Protein AF-A0A9P5JTG6-F1 (afdb_monomer_lite)

pLDDT: mean 85.46, std 14.91, range [54.88, 97.25]

Radius of gyration: 22.03 Å; chains: 1; bounding box: 44×19×62 Å

Organism: NCBI:txid152965

Sequence (62 aa):
LDYRDTIDSFVSRNKELHSLELSDDDWESIKLVASWLKSFRSATVEMSTTKIPMLSTTHAIF

Structure (mmCIF, N/CA/C/O backbone):
data_AF-A0A9P5JTG6-F1
#
_entry.id   AF-A0A9P5JTG6-F1
#
loop_
_atom_site.group_PDB
_atom_site.id
_atom_site.type_symbol
_atom_site.label_atom_id
_atom_site.label_alt_id
_atom_site.label_comp_id
_atom_site.label_asym_id
_atom_site.label_entity_id
_atom_site.label_seq_id
_atom_site.pdbx_PDB_ins_code
_atom_site.Cartn_x
_atom_site.Cartn_y
_atom_site.Cartn_z
_atom_site.occupancy
_atom_site.B_iso_or_equiv
_atom_site.auth_seq_id
_atom_site.auth_comp_id
_atom_site.auth_asym_id
_atom_site.auth_atom_id
_atom_site.pdbx_PDB_model_num
ATOM 1 N N . LEU A 1 1 ? 0.374 -3.559 -0.042 1.00 76.56 1 LEU A N 1
ATOM 2 C CA . LEU A 1 1 ? -0.932 -3.616 0.661 1.00 76.56 1 LEU A CA 1
ATOM 3 C C . LEU A 1 1 ? -0.872 -4.483 1.907 1.00 76.56 1 LEU A C 1
ATOM 5 O O . LEU A 1 1 ? -1.877 -4.649 2.574 1.00 76.56 1 LEU A O 1
ATOM 9 N N . ASP A 1 2 ? 0.315 -4.965 2.255 1.00 87.19 2 ASP A N 1
ATOM 10 C CA . ASP A 1 2 ? 0.557 -5.981 3.280 1.00 87.19 2 ASP A CA 1
ATOM 11 C C . ASP A 1 2 ? 0.120 -5.556 4.693 1.00 87.19 2 ASP A C 1
ATOM 13 O O . ASP A 1 2 ? 0.040 -6.385 5.589 1.00 87.19 2 ASP A O 1
ATOM 17 N N . TYR A 1 3 ? -0.202 -4.273 4.882 1.00 92.62 3 TYR A N 1
ATOM 18 C CA . TYR A 1 3 ? -0.670 -3.696 6.141 1.00 92.62 3 TYR A CA 1
ATOM 19 C C . TYR A 1 3 ? -2.143 -3.284 6.132 1.00 92.62 3 TYR A C 1
ATOM 21 O O . TYR A 1 3 ? -2.578 -2.664 7.097 1.00 92.62 3 TYR A O 1
ATOM 29 N N . ARG A 1 4 ? -2.907 -3.604 5.079 1.00 94.38 4 ARG A N 1
ATOM 30 C CA . ARG A 1 4 ? -4.324 -3.233 4.962 1.00 94.38 4 ARG A CA 1
ATOM 31 C C . ARG A 1 4 ? -5.114 -3.631 6.212 1.00 94.38 4 ARG A C 1
ATOM 33 O O . ARG A 1 4 ? -5.620 -2.758 6.902 1.00 94.38 4 ARG A O 1
ATOM 40 N N . ASP A 1 5 ? -5.068 -4.907 6.586 1.00 93.75 5 ASP A N 1
ATOM 41 C CA . ASP A 1 5 ? -5.787 -5.426 7.758 1.00 93.75 5 ASP A CA 1
ATOM 42 C C . ASP A 1 5 ? -5.367 -4.742 9.068 1.00 93.75 5 ASP A C 1
ATOM 44 O O . ASP A 1 5 ? -6.169 -4.550 9.980 1.00 93.75 5 ASP A O 1
ATOM 48 N N . THR A 1 6 ? -4.091 -4.358 9.175 1.00 95.81 6 THR A N 1
ATOM 49 C CA . THR A 1 6 ? -3.578 -3.647 10.353 1.00 95.81 6 THR A CA 1
ATOM 50 C C . THR A 1 6 ? -4.089 -2.210 10.395 1.00 95.81 6 THR A C 1
ATOM 52 O O . THR A 1 6 ? -4.451 -1.732 11.466 1.00 95.81 6 THR A O 1
ATOM 55 N N . ILE A 1 7 ? -4.144 -1.534 9.245 1.00 94.56 7 ILE A N 1
ATOM 56 C CA . ILE A 1 7 ? -4.656 -0.167 9.112 1.00 94.56 7 ILE A CA 1
ATOM 57 C C . ILE A 1 7 ? -6.161 -0.146 9.384 1.00 94.56 7 ILE A C 1
ATOM 59 O O . ILE A 1 7 ? -6.599 0.633 10.224 1.00 94.56 7 ILE A O 1
ATOM 63 N N . ASP A 1 8 ? -6.927 -1.054 8.781 1.00 95.00 8 ASP A N 1
ATOM 64 C CA . ASP A 1 8 ? -8.379 -1.152 8.978 1.00 95.00 8 ASP A CA 1
ATOM 65 C C . ASP A 1 8 ? -8.713 -1.485 10.451 1.00 95.00 8 ASP A C 1
ATOM 67 O O . ASP A 1 8 ? -9.566 -0.856 11.087 1.00 95.00 8 ASP A O 1
ATOM 71 N N . SER A 1 9 ? -7.967 -2.411 11.067 1.00 94.88 9 SER A N 1
ATOM 72 C CA . SER A 1 9 ? -8.088 -2.732 12.500 1.00 94.88 9 SER A CA 1
ATOM 73 C C . SER A 1 9 ? -7.712 -1.553 13.405 1.00 94.88 9 SER A C 1
ATOM 75 O O . SER A 1 9 ? -8.334 -1.332 14.446 1.00 94.88 9 SER A O 1
ATOM 77 N N . PHE A 1 10 ? -6.704 -0.768 13.027 1.00 95.75 10 PHE A N 1
ATOM 78 C CA . PHE A 1 10 ? -6.309 0.416 13.780 1.00 95.75 10 PHE A CA 1
ATOM 79 C C . PHE A 1 10 ? -7.360 1.526 13.675 1.00 95.75 10 PHE A C 1
ATOM 81 O O . PHE A 1 10 ? -7.753 2.082 14.698 1.00 95.75 1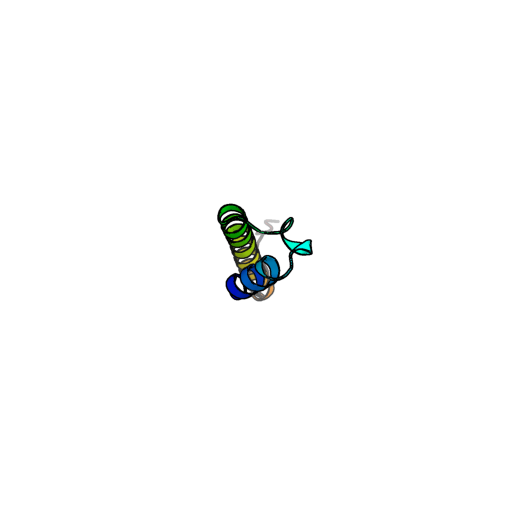0 PHE A O 1
ATOM 88 N N . VAL A 1 11 ? -7.859 1.821 12.475 1.00 94.94 11 VAL A N 1
ATOM 89 C CA . VAL A 1 11 ? -8.869 2.865 12.249 1.00 94.94 11 VAL A CA 1
ATOM 90 C C . VAL A 1 11 ? -10.185 2.518 12.948 1.00 94.94 11 VAL A C 1
ATOM 92 O O . VAL A 1 11 ? -10.704 3.338 13.700 1.00 94.94 11 VAL A O 1
ATOM 95 N N . SER A 1 12 ? -10.667 1.278 12.824 1.00 93.25 12 SER A N 1
ATOM 96 C CA . SER A 1 12 ? -11.912 0.832 13.476 1.00 93.25 12 SER A CA 1
ATOM 97 C C . SER A 1 12 ? -11.873 0.906 15.010 1.00 93.25 12 SER A C 1
ATOM 99 O O . SER A 1 12 ? -12.901 1.118 15.656 1.00 93.25 12 SER A O 1
ATOM 101 N N . ARG A 1 13 ? -10.690 0.770 15.624 1.00 95.31 13 ARG A N 1
ATOM 102 C CA . ARG A 1 13 ? -10.510 0.877 17.084 1.00 95.31 13 ARG A CA 1
ATOM 103 C C . ARG A 1 13 ? -10.400 2.318 17.585 1.00 95.31 13 ARG A C 1
ATOM 105 O O . ARG A 1 13 ? -10.644 2.554 18.768 1.00 95.31 13 ARG A O 1
ATOM 112 N N . ASN A 1 14 ? -10.061 3.272 16.720 1.00 95.00 14 ASN A N 1
ATOM 113 C CA . ASN A 1 14 ? -9.840 4.671 17.084 1.00 95.00 14 ASN A CA 1
ATOM 114 C C . ASN A 1 14 ? -10.945 5.552 16.486 1.00 95.00 14 ASN A C 1
ATOM 116 O O . ASN A 1 14 ? -10.878 5.958 15.330 1.00 95.00 14 ASN A O 1
ATOM 120 N N . LYS A 1 15 ? -11.960 5.889 17.294 1.00 91.19 15 LYS A N 1
ATOM 121 C CA . LYS A 1 15 ? -13.158 6.636 16.844 1.00 91.19 15 LYS A CA 1
ATOM 122 C C . LYS A 1 15 ? -12.850 7.965 16.145 1.00 91.19 15 LYS A C 1
ATOM 124 O O . LYS A 1 15 ? -13.593 8.372 15.262 1.00 91.19 15 LYS A O 1
ATOM 129 N N . GLU A 1 16 ? -11.772 8.636 16.534 1.00 95.62 16 GLU A N 1
ATOM 130 C CA . GLU A 1 16 ? -11.301 9.884 15.917 1.00 95.62 16 GLU A CA 1
ATOM 131 C C . GLU A 1 16 ? -10.804 9.722 14.474 1.00 95.62 16 GLU A C 1
ATOM 133 O O . GLU A 1 16 ? -10.793 10.692 13.722 1.00 95.62 16 GLU A O 1
ATOM 138 N N . LEU A 1 17 ? -10.434 8.502 14.073 1.00 94.00 17 LEU A N 1
ATOM 139 C CA . LEU A 1 17 ? -9.934 8.178 12.737 1.00 94.00 17 LEU A CA 1
ATOM 140 C C . LEU A 1 17 ? -11.014 7.600 11.823 1.00 94.00 17 LEU A C 1
ATOM 142 O O . LEU A 1 17 ? -10.742 7.353 10.656 1.00 94.00 17 LEU A O 1
ATOM 146 N N . HIS A 1 18 ? -12.239 7.411 12.312 1.00 91.69 18 HIS A N 1
ATOM 147 C CA . HIS A 1 18 ? -13.322 6.791 11.545 1.00 91.69 18 HIS A CA 1
ATOM 148 C C . HIS A 1 18 ? -13.714 7.599 10.293 1.00 91.69 18 HIS A C 1
ATOM 150 O O . HIS A 1 18 ? -14.268 7.055 9.346 1.00 91.69 18 HIS A O 1
ATOM 156 N N . SER A 1 19 ? -13.410 8.902 10.266 1.00 93.38 19 SER A N 1
ATOM 157 C CA . SER A 1 19 ? -13.564 9.756 9.079 1.00 93.38 19 SER A CA 1
ATOM 158 C C . SER A 1 19 ? -12.529 9.482 7.981 1.00 93.38 19 SER A C 1
ATOM 160 O O . SER A 1 19 ? -12.692 9.965 6.865 1.00 93.38 19 SER A O 1
ATOM 162 N N . LEU A 1 20 ? -11.467 8.744 8.304 1.00 92.44 20 LEU A N 1
ATOM 163 C CA . LEU A 1 20 ? -10.385 8.337 7.406 1.00 92.44 20 LEU A CA 1
ATOM 164 C C . LEU A 1 20 ? -10.486 6.854 7.022 1.00 92.44 20 LEU A C 1
ATOM 166 O O . LEU A 1 20 ? -9.543 6.310 6.449 1.00 92.44 20 LEU A O 1
ATOM 170 N N . GLU A 1 21 ? -11.585 6.188 7.379 1.00 94.25 21 GLU A N 1
ATOM 171 C CA . GLU A 1 21 ? -11.830 4.807 6.985 1.00 94.25 21 GLU A CA 1
ATOM 172 C C . GLU A 1 21 ? -11.907 4.715 5.459 1.00 94.25 21 GLU A C 1
ATOM 174 O O . GLU A 1 21 ? -12.654 5.449 4.810 1.00 94.25 21 GLU A O 1
ATOM 179 N N . LEU A 1 22 ? -11.079 3.841 4.892 1.00 94.62 22 LEU A N 1
ATOM 180 C CA . LEU A 1 22 ? -10.987 3.644 3.454 1.00 94.62 22 LEU A CA 1
ATOM 181 C C . LEU A 1 22 ? -11.994 2.584 3.027 1.00 94.62 22 LEU A C 1
ATOM 183 O O . LEU A 1 22 ? -12.073 1.510 3.625 1.00 94.62 22 LEU A O 1
ATOM 187 N N . SER A 1 23 ? -12.734 2.873 1.962 1.00 95.38 23 SER A N 1
ATOM 188 C CA . SER A 1 23 ? -13.596 1.881 1.331 1.00 95.38 23 SER A CA 1
ATOM 189 C C . SER A 1 23 ? -12.777 0.835 0.567 1.00 95.38 23 SER A C 1
ATOM 191 O O . SER A 1 23 ? -11.591 1.018 0.275 1.00 95.38 23 SER A O 1
ATOM 193 N N . ASP A 1 24 ? -13.424 -0.268 0.187 1.00 94.69 24 ASP A N 1
ATOM 194 C CA . ASP A 1 24 ? -12.821 -1.261 -0.708 1.00 94.69 24 ASP A CA 1
ATOM 195 C C . ASP A 1 24 ? -12.350 -0.638 -2.035 1.00 94.69 24 ASP A C 1
ATOM 197 O O . ASP A 1 24 ? -11.273 -0.979 -2.532 1.00 94.69 24 ASP A O 1
ATOM 201 N N . ASP A 1 25 ? -13.112 0.318 -2.571 1.00 97.25 25 ASP A N 1
ATOM 202 C CA . ASP A 1 25 ? -12.785 1.019 -3.817 1.00 97.25 25 ASP A CA 1
ATOM 203 C C . ASP A 1 25 ? -11.553 1.925 -3.662 1.00 97.25 25 ASP A C 1
ATOM 205 O O . ASP A 1 25 ? -10.708 1.999 -4.565 1.00 97.25 25 ASP A O 1
ATOM 209 N N . ASP A 1 26 ? -11.396 2.573 -2.503 1.00 96.06 26 ASP A N 1
ATOM 210 C CA . ASP A 1 26 ? -10.196 3.354 -2.185 1.00 96.06 26 ASP A CA 1
ATOM 211 C C . ASP A 1 26 ? -8.964 2.446 -2.127 1.00 96.06 26 ASP A C 1
ATOM 213 O O . ASP A 1 26 ? -7.907 2.765 -2.683 1.00 96.06 26 ASP A O 1
ATOM 217 N N . TRP A 1 27 ? -9.105 1.269 -1.514 1.00 96.75 27 TRP A N 1
ATOM 218 C CA . TRP A 1 27 ? -8.035 0.282 -1.436 1.00 96.75 27 TRP A CA 1
ATOM 219 C C . TRP A 1 27 ? -7.617 -0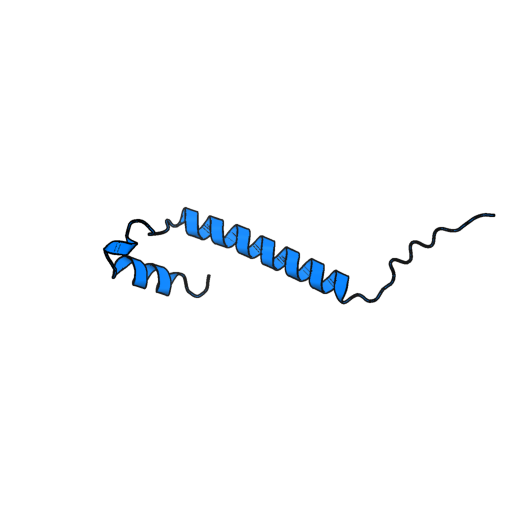.250 -2.810 1.00 96.75 27 TRP A C 1
ATOM 221 O O . TRP A 1 27 ? -6.415 -0.352 -3.085 1.00 96.75 27 TRP A O 1
ATOM 231 N N . GLU A 1 28 ? -8.569 -0.554 -3.694 1.00 96.44 28 GLU A N 1
ATOM 232 C CA . GLU A 1 28 ? -8.259 -0.981 -5.063 1.00 96.44 28 GLU A CA 1
ATOM 233 C C . GLU A 1 28 ? -7.647 0.158 -5.895 1.00 96.44 28 GLU A C 1
ATOM 235 O O . GLU A 1 28 ? -6.711 -0.072 -6.667 1.00 96.44 28 GLU A O 1
ATOM 240 N N . SER A 1 29 ? -8.063 1.406 -5.673 1.00 96.94 29 SER A N 1
ATOM 241 C CA . SER A 1 29 ? -7.435 2.577 -6.298 1.00 96.94 29 SER A CA 1
ATOM 242 C C . SER A 1 29 ? -5.972 2.740 -5.862 1.00 96.94 29 SER A C 1
ATOM 244 O O . SER A 1 29 ? -5.074 2.888 -6.698 1.00 96.94 29 SER A O 1
ATOM 246 N N . ILE A 1 30 ? -5.693 2.624 -4.559 1.00 96.00 30 ILE A N 1
ATOM 247 C CA . ILE A 1 30 ? -4.329 2.665 -4.005 1.00 96.00 30 ILE A CA 1
ATOM 248 C C . ILE A 1 30 ? -3.474 1.529 -4.580 1.00 96.00 30 ILE A C 1
ATOM 250 O O . ILE A 1 30 ? -2.314 1.741 -4.948 1.00 96.00 30 ILE A O 1
ATOM 254 N N . LYS A 1 31 ? -4.037 0.322 -4.693 1.00 96.38 31 LYS A N 1
ATOM 255 C CA . LYS A 1 31 ? -3.374 -0.846 -5.291 1.00 96.38 31 LYS A CA 1
ATOM 256 C C . LYS A 1 31 ? -2.929 -0.587 -6.720 1.00 96.38 31 LYS A C 1
ATOM 258 O O . LYS A 1 31 ? -1.791 -0.904 -7.073 1.00 96.38 31 LYS A O 1
ATOM 263 N N . LEU A 1 32 ? -3.821 -0.018 -7.528 1.00 96.56 32 LEU A N 1
ATOM 264 C CA . LEU A 1 32 ? -3.567 0.275 -8.931 1.00 96.56 32 LEU A CA 1
ATOM 265 C C . LEU A 1 32 ? -2.398 1.254 -9.071 1.00 96.56 32 LEU A C 1
ATOM 267 O O . LEU A 1 32 ? -1.431 0.965 -9.782 1.00 96.56 32 LEU A O 1
ATOM 271 N N . VAL A 1 33 ? -2.441 2.362 -8.326 1.00 96.88 33 VAL A N 1
ATOM 272 C CA . VAL A 1 33 ? -1.376 3.374 -8.328 1.00 96.88 33 VAL A CA 1
ATOM 273 C C . VAL A 1 33 ? -0.052 2.778 -7.844 1.00 96.88 33 VAL A C 1
ATOM 275 O O . VAL A 1 33 ? 0.981 2.961 -8.487 1.00 96.88 33 VAL A O 1
ATOM 278 N N . ALA A 1 34 ? -0.062 2.003 -6.756 1.00 95.94 34 ALA A N 1
ATOM 279 C CA . ALA A 1 34 ? 1.140 1.347 -6.2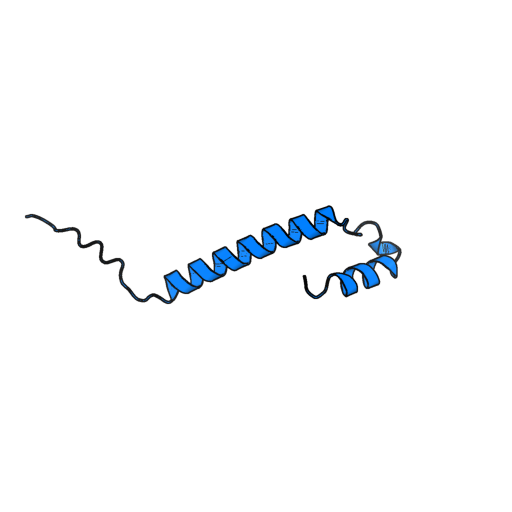44 1.00 95.94 34 ALA A CA 1
ATOM 280 C C . ALA A 1 34 ? 1.749 0.367 -7.261 1.00 95.94 34 ALA A C 1
ATOM 282 O O . ALA A 1 34 ? 2.973 0.306 -7.409 1.00 95.94 34 ALA A O 1
ATOM 283 N N . SER A 1 35 ? 0.910 -0.370 -7.996 1.00 95.69 35 SER A N 1
ATOM 284 C CA . SER A 1 35 ? 1.359 -1.261 -9.068 1.00 95.69 35 SER A CA 1
ATOM 285 C C . SER A 1 35 ? 2.034 -0.483 -10.195 1.00 95.69 35 SER A C 1
ATOM 287 O O . SER A 1 35 ? 3.114 -0.866 -10.641 1.00 95.69 35 SER A O 1
ATOM 289 N N . TRP A 1 36 ? 1.437 0.628 -10.632 1.00 97.06 36 TRP A N 1
ATOM 290 C CA . TRP A 1 36 ? 2.025 1.492 -11.656 1.00 97.06 36 TRP A CA 1
ATOM 291 C C . TRP A 1 36 ? 3.372 2.061 -11.220 1.00 97.06 36 TRP A C 1
ATOM 293 O O . TRP A 1 36 ? 4.346 1.972 -11.967 1.00 97.06 36 TRP A O 1
ATOM 303 N N . LEU A 1 37 ? 3.461 2.578 -9.993 1.00 96.25 37 LEU A N 1
ATOM 304 C CA . LEU A 1 37 ? 4.708 3.115 -9.448 1.00 96.25 37 LEU A CA 1
ATOM 305 C C . LEU A 1 37 ? 5.799 2.045 -9.357 1.00 96.25 37 LEU A C 1
ATOM 307 O O . LEU A 1 37 ? 6.959 2.316 -9.673 1.00 96.25 37 LEU A O 1
ATOM 311 N N . LYS A 1 38 ? 5.441 0.813 -8.975 1.00 95.38 38 LYS A N 1
ATOM 312 C CA . LYS A 1 38 ? 6.382 -0.311 -8.946 1.00 95.38 38 LYS A CA 1
ATOM 313 C C . LYS A 1 38 ? 6.891 -0.647 -10.347 1.00 95.38 38 LYS A C 1
ATOM 315 O O . LYS A 1 38 ? 8.100 -0.782 -10.516 1.00 95.38 38 LYS A O 1
ATOM 320 N N . SER A 1 39 ? 6.003 -0.732 -11.338 1.00 94.00 39 SER A N 1
ATOM 321 C CA . SER A 1 39 ? 6.383 -0.986 -12.734 1.00 94.00 39 SER A CA 1
ATOM 322 C C . SER A 1 39 ? 7.283 0.117 -13.287 1.00 94.00 39 SER A C 1
ATOM 324 O O . SER A 1 39 ? 8.323 -0.173 -13.875 1.00 94.00 39 SER A O 1
ATOM 326 N N . PHE A 1 40 ? 6.936 1.380 -13.037 1.00 93.69 40 PHE A N 1
ATOM 327 C CA . PHE A 1 40 ? 7.730 2.530 -13.462 1.00 93.69 40 PHE A CA 1
ATOM 328 C C . PHE A 1 40 ? 9.128 2.529 -12.837 1.00 93.69 40 PHE A C 1
ATOM 330 O O . PHE A 1 40 ? 10.133 2.717 -13.528 1.00 93.69 40 PHE A O 1
ATOM 337 N N . ARG A 1 41 ? 9.209 2.256 -11.528 1.00 94.00 41 ARG A N 1
ATOM 338 C CA . ARG A 1 41 ? 10.485 2.095 -10.828 1.00 94.00 41 ARG A CA 1
ATOM 339 C C . ARG A 1 41 ? 11.307 0.972 -11.449 1.00 94.00 41 ARG A C 1
ATOM 341 O O . ARG A 1 41 ? 12.484 1.189 -11.707 1.00 94.00 41 ARG A O 1
ATOM 348 N N . SER A 1 42 ? 10.716 -0.199 -11.687 1.00 91.19 42 SER A N 1
ATOM 349 C CA . SER A 1 42 ? 11.425 -1.328 -12.297 1.00 91.19 42 SER A CA 1
ATOM 350 C C . SER A 1 42 ? 11.989 -0.972 -13.670 1.00 91.19 42 SER A C 1
ATOM 352 O O . SER A 1 42 ? 13.176 -1.183 -13.888 1.00 91.19 42 SER A O 1
ATOM 354 N N . ALA A 1 43 ? 11.192 -0.352 -14.545 1.00 88.94 43 ALA A N 1
ATOM 355 C CA . ALA A 1 43 ? 11.648 0.080 -15.866 1.00 88.94 43 ALA A CA 1
ATOM 356 C C . ALA A 1 43 ? 12.791 1.106 -15.776 1.00 88.94 43 ALA A C 1
ATOM 358 O O . ALA A 1 43 ? 13.794 0.990 -16.471 1.00 88.94 43 ALA A O 1
ATOM 359 N N . THR A 1 44 ? 12.6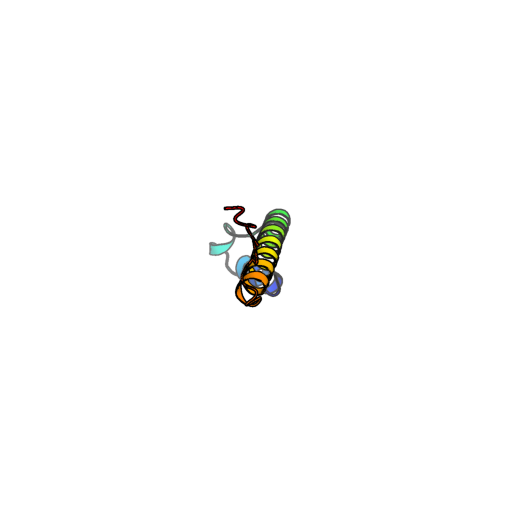90 2.079 -14.867 1.00 87.00 44 THR A N 1
ATOM 360 C CA . THR A 1 44 ? 13.736 3.099 -14.672 1.00 87.00 44 THR A CA 1
ATOM 361 C C . THR A 1 44 ? 15.024 2.492 -14.108 1.00 87.00 44 THR A C 1
ATOM 363 O O . THR A 1 44 ? 16.129 2.867 -14.506 1.00 87.00 44 THR A O 1
ATOM 366 N N . VAL A 1 45 ? 14.907 1.533 -13.184 1.00 89.12 45 VAL A N 1
ATOM 367 C CA . VAL A 1 45 ? 16.052 0.783 -12.651 1.00 89.12 45 VAL A CA 1
ATOM 368 C C . VAL A 1 45 ? 16.701 -0.039 -13.758 1.00 89.12 45 VAL A C 1
ATOM 370 O O . VAL A 1 45 ? 17.916 0.012 -13.903 1.00 89.12 45 VAL A O 1
ATOM 373 N N . GLU A 1 46 ? 15.922 -0.742 -14.576 1.00 85.81 46 GLU A N 1
ATOM 374 C CA . GLU A 1 46 ? 16.445 -1.490 -15.720 1.00 85.81 46 GLU A CA 1
ATOM 375 C C . GLU A 1 46 ? 17.195 -0.560 -16.680 1.00 85.81 46 GLU A C 1
ATOM 377 O O . GLU A 1 46 ? 18.386 -0.752 -16.896 1.00 85.81 46 GLU A O 1
ATOM 382 N N . MET A 1 47 ? 16.566 0.532 -17.125 1.00 83.25 47 MET A N 1
ATOM 383 C CA . MET A 1 47 ? 17.178 1.508 -18.036 1.00 83.25 47 MET A CA 1
ATOM 384 C C . MET A 1 47 ? 18.463 2.132 -17.479 1.00 83.25 47 MET A C 1
ATOM 386 O O . MET A 1 47 ? 19.426 2.318 -18.219 1.00 83.25 47 MET A O 1
ATOM 390 N N . SER A 1 48 ? 18.494 2.453 -16.181 1.00 77.56 48 SER A N 1
ATOM 391 C CA . SER A 1 48 ? 19.677 3.033 -15.526 1.00 77.56 48 SER A CA 1
ATOM 392 C C . SER A 1 48 ? 20.793 2.016 -15.264 1.00 77.56 48 SER A C 1
ATOM 394 O O . SER A 1 48 ? 21.962 2.398 -15.202 1.00 77.56 48 SER A O 1
ATOM 396 N N . THR A 1 49 ? 20.459 0.730 -15.129 1.00 70.19 49 THR A N 1
ATOM 397 C CA . THR A 1 49 ? 21.432 -0.354 -14.912 1.00 70.19 49 THR A CA 1
ATOM 398 C C . THR A 1 49 ? 21.970 -0.930 -16.218 1.00 70.19 49 THR A C 1
ATOM 400 O O . THR A 1 49 ? 23.127 -1.358 -16.255 1.00 70.19 49 THR A O 1
ATOM 403 N N . THR A 1 50 ? 21.211 -0.870 -17.318 1.00 66.38 50 THR A N 1
ATOM 404 C CA . THR A 1 50 ? 21.756 -1.073 -18.663 1.00 66.38 50 THR A CA 1
ATOM 405 C C . THR A 1 50 ? 22.701 0.069 -19.009 1.00 66.38 50 THR A C 1
ATOM 407 O O . THR A 1 50 ? 22.328 1.081 -19.590 1.00 66.38 50 THR A O 1
ATOM 410 N N . LYS A 1 51 ? 23.984 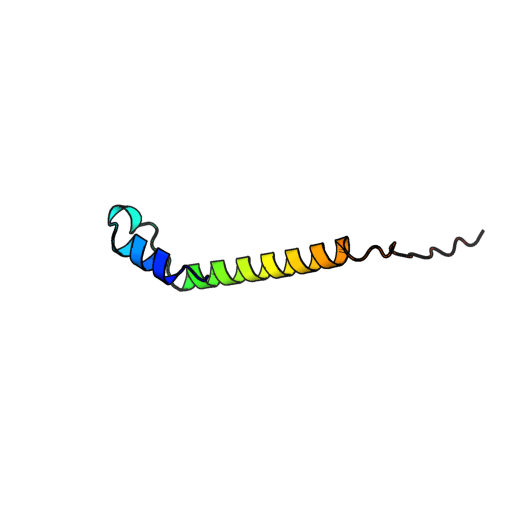-0.133 -18.703 1.00 55.12 51 LYS A N 1
ATOM 411 C CA . LYS A 1 51 ? 25.120 0.690 -19.142 1.00 55.12 51 LYS A CA 1
ATOM 412 C C . LYS A 1 51 ? 25.409 0.501 -20.640 1.00 55.12 51 LYS A C 1
ATOM 414 O O . LYS A 1 51 ? 26.563 0.433 -21.055 1.00 55.12 51 LYS A O 1
ATOM 419 N N . ILE A 1 52 ? 24.364 0.339 -21.445 1.00 59.66 52 I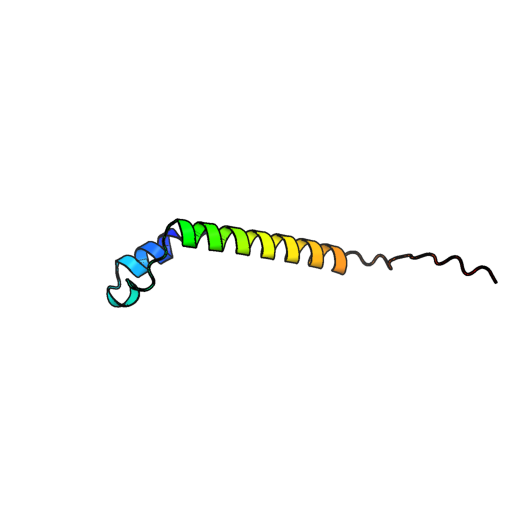LE A N 1
ATOM 420 C CA . ILE A 1 52 ? 24.464 0.294 -22.895 1.00 59.66 52 ILE A CA 1
ATOM 421 C C . ILE A 1 52 ? 24.292 1.752 -23.318 1.00 59.66 52 ILE A C 1
ATOM 423 O O . ILE A 1 52 ? 23.202 2.295 -23.122 1.00 59.66 52 ILE A O 1
ATOM 427 N N . PRO A 1 53 ? 25.333 2.437 -23.833 1.00 54.97 53 PRO A N 1
ATOM 428 C CA . PRO A 1 53 ? 25.082 3.697 -24.515 1.00 54.97 53 PRO A CA 1
ATOM 429 C C . PRO A 1 53 ? 24.026 3.378 -25.566 1.00 54.97 53 PRO A C 1
ATOM 431 O O . PRO A 1 53 ? 24.202 2.403 -26.297 1.00 54.97 53 PRO A O 1
ATOM 434 N N . MET A 1 54 ? 22.917 4.123 -25.610 1.00 59.69 54 MET A N 1
ATOM 435 C CA . MET A 1 54 ? 22.006 4.035 -26.747 1.00 59.69 54 MET A CA 1
ATOM 436 C C . MET A 1 54 ? 22.865 4.324 -27.978 1.00 59.69 54 MET A C 1
ATOM 438 O O . MET A 1 54 ? 23.161 5.478 -28.281 1.00 59.69 54 MET A O 1
ATOM 442 N N . LEU A 1 55 ? 23.341 3.266 -28.632 1.00 54.88 55 LEU A N 1
ATOM 443 C CA . LEU A 1 55 ? 24.027 3.295 -29.908 1.00 54.88 55 LEU A CA 1
ATOM 444 C C . LEU A 1 55 ? 22.938 3.630 -30.925 1.00 54.88 55 LEU A C 1
ATOM 446 O O . LEU A 1 55 ? 22.526 2.811 -31.734 1.00 54.88 55 LEU A O 1
ATOM 450 N N . SER A 1 56 ? 22.454 4.869 -30.860 1.00 55.84 56 SER A N 1
ATOM 451 C CA . SER A 1 56 ? 22.045 5.582 -32.049 1.00 55.84 56 SER A CA 1
ATOM 452 C C . SER A 1 56 ? 23.334 5.780 -32.832 1.00 55.84 56 SER A C 1
ATOM 454 O O . SER A 1 56 ? 24.002 6.807 -32.717 1.00 55.84 56 SER A O 1
ATOM 456 N N . THR A 1 57 ? 23.742 4.751 -33.573 1.00 56.12 57 THR A N 1
ATOM 457 C CA . THR A 1 57 ? 24.664 4.888 -34.694 1.00 56.12 57 THR A CA 1
ATOM 458 C C . THR A 1 57 ? 23.965 5.769 -35.717 1.00 56.12 57 THR A C 1
ATOM 460 O O . THR A 1 57 ? 23.384 5.308 -36.695 1.00 56.12 57 THR A O 1
ATOM 463 N N . THR A 1 58 ? 23.990 7.077 -35.472 1.00 61.47 58 THR A N 1
ATOM 464 C CA . THR A 1 58 ? 23.792 8.066 -36.516 1.00 61.47 58 THR A CA 1
ATOM 465 C C . THR A 1 58 ? 24.962 7.851 -37.463 1.00 61.47 58 THR A C 1
ATOM 467 O O . THR A 1 58 ? 26.079 8.280 -37.180 1.00 61.47 58 THR A O 1
ATOM 470 N N . HIS A 1 59 ? 24.747 7.093 -38.539 1.00 59.56 59 HIS A N 1
ATOM 471 C CA . HIS A 1 59 ? 25.686 7.049 -39.649 1.00 59.56 59 HIS A CA 1
ATOM 472 C C . HIS A 1 59 ? 25.790 8.476 -40.186 1.00 59.56 59 HIS A C 1
ATOM 474 O O . HIS A 1 59 ? 24.944 8.925 -40.955 1.00 59.56 59 HIS A O 1
ATOM 480 N N . ALA A 1 60 ? 26.788 9.218 -39.712 1.00 57.75 60 ALA A N 1
ATOM 481 C CA . ALA A 1 60 ? 27.139 10.498 -40.284 1.00 57.75 60 ALA A CA 1
ATOM 482 C C . ALA A 1 60 ? 27.756 10.206 -41.653 1.00 57.75 60 ALA A C 1
ATOM 484 O O . ALA A 1 60 ? 28.901 9.770 -41.752 1.00 57.75 60 ALA A O 1
ATOM 485 N N . ILE A 1 61 ? 26.944 10.354 -42.696 1.00 56.22 61 ILE A N 1
ATOM 486 C CA . ILE A 1 61 ? 27.415 10.376 -44.074 1.00 56.22 61 ILE A CA 1
ATOM 487 C C . ILE A 1 61 ? 27.944 11.798 -44.293 1.00 56.22 61 ILE A C 1
ATOM 489 O O . ILE A 1 61 ? 27.151 12.740 -44.323 1.00 56.22 61 ILE A O 1
ATOM 493 N N . PHE A 1 62 ? 29.267 11.942 -44.370 1.00 60.03 62 PHE A N 1
ATOM 494 C CA . PHE A 1 62 ? 29.945 13.138 -44.874 1.00 60.03 62 PHE A CA 1
ATOM 495 C C . PHE A 1 62 ? 30.626 12.793 -46.194 1.00 60.03 62 PHE A C 1
ATOM 497 O O . PHE A 1 62 ? 31.201 11.681 -46.270 1.00 60.03 62 PHE A O 1
#

Secondary structure (DSSP, 8-state):
-TTHHHHHHHHHH-GGGGGGPPPHHHHHHHHHHHHHHHHHHHHHHHHHH-------------

Foldseek 3Di:
DVCPVVVQVVQVVDVVNVVVRDDPVNVVVVVVVVVVVVVVVVVVCVVVPPPPDPPPVPVPDD